Protein AF-A0A662HP38-F1 (afdb_monomer)

Mean predicted aligned error: 7.27 Å

Secondary structure (DSSP, 8-state):
-----PPPHHHHHHHHHHHHHHHHHHHHHHHHHHHHHHHHHHHSTTPPPPHHHHHHHHHHHHHHHHHHHHHHHHHTSTTS-HHHHHHHHHHHHHS-SSHHHHHHS-HHHHHHHHHHHHHHHHHHHHHHHHHTT--

pLDDT: mean 83.9, std 14.69, range [37.5, 96.81]

Solvent-accessible surface area (backbone atoms only — not comparable to full-atom values): 7585 Å² total; per-residue (Å²): 132,87,77,76,77,78,77,54,59,63,58,54,51,51,54,38,43,53,46,42,54,47,29,52,53,26,45,52,50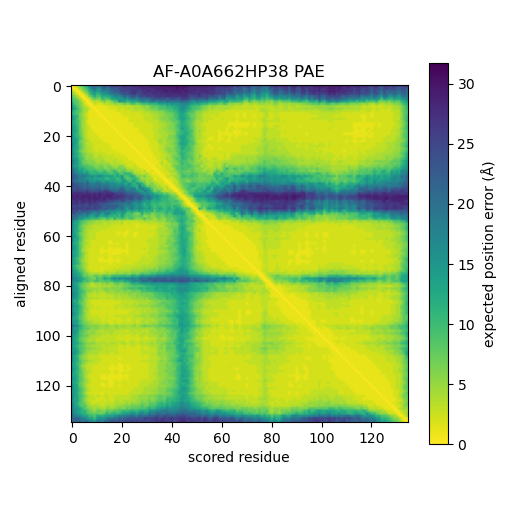,15,54,51,41,43,54,51,35,52,57,50,25,78,75,42,87,82,62,76,77,53,70,63,25,55,50,27,40,53,49,23,51,55,46,50,54,51,37,40,55,52,49,53,56,49,64,78,33,97,70,56,62,73,88,52,43,61,62,50,48,51,46,38,67,67,47,68,95,44,73,61,62,58,65,74,47,53,73,69,55,52,47,55,47,43,52,52,44,43,52,53,51,52,50,54,44,53,53,51,55,56,57,72,67,58,129

Nearest PDB structures (foldseek):
  2huj-assembly1_A  TM=4.638E-01  e=3.754E+00  Listeria innocua
  1yjg-assembly2_D  TM=3.871E-01  e=1.919E+00  Borrelia turicatae
  7a0g-assembly1_EEE  TM=4.617E-01  e=3.215E+00  Serratia marcescens
  2ga0-assembly1_A  TM=3.844E-01  e=2.021E+00  Borrelia turicatae
  5l7d-assembly1_A  TM=3.889E-01  e=5.386E+00  Homo sapiens

Foldseek 3Di:
DPPPPDDALLVLLVVLLVLLVLLVVLLVQLVVQQVVQVVVCVVPPDDDRDPSSVVSLLSSLVSLLVSLVSLVVSLPDPRADPVCSVLSVVLSVLRDNDSVVSVPDDSVSSNVSSVVSSVSSVVSSVVVVVVVPDD

Radius of gyration: 18.17 Å; Cα contacts (8 Å, |Δi|>4): 116; chains: 1; bounding box: 50×39×52 Å

Structure (mmCIF, N/CA/C/O backbone):
data_AF-A0A662HP38-F1
#
_entry.id   AF-A0A662HP38-F1
#
loop_
_atom_site.group_PDB
_atom_site.id
_atom_site.type_symbol
_atom_site.label_atom_id
_atom_site.label_alt_id
_atom_site.label_comp_id
_atom_site.label_asym_id
_atom_site.label_entity_id
_atom_site.label_seq_id
_atom_site.pdbx_PDB_ins_code
_atom_site.Cartn_x
_atom_site.Cartn_y
_atom_site.Cartn_z
_atom_site.occupancy
_atom_site.B_iso_or_equiv
_atom_site.auth_seq_id
_atom_site.auth_comp_id
_atom_site.auth_asym_id
_atom_site.auth_atom_id
_atom_site.pdbx_PDB_model_num
ATOM 1 N N . MET A 1 1 ? -11.658 31.512 13.381 1.00 37.50 1 MET A N 1
ATOM 2 C CA . MET A 1 1 ? -10.947 30.274 13.770 1.00 37.50 1 MET A CA 1
ATOM 3 C C . MET A 1 1 ? -11.436 29.154 12.857 1.00 37.50 1 MET A C 1
ATOM 5 O O . MET A 1 1 ? -12.571 28.723 13.006 1.00 37.50 1 MET A O 1
ATOM 9 N N . ILE A 1 2 ? -10.671 28.772 11.829 1.00 41.62 2 ILE A N 1
ATOM 10 C CA . ILE A 1 2 ? -11.096 27.712 10.898 1.00 41.62 2 ILE A CA 1
ATOM 11 C C . ILE A 1 2 ? -10.909 26.378 11.627 1.00 41.62 2 ILE A C 1
ATOM 13 O O . ILE A 1 2 ? -9.789 25.883 11.742 1.00 41.62 2 ILE A O 1
ATOM 17 N N . LEU A 1 3 ? -11.994 25.815 12.168 1.00 41.44 3 LEU A N 1
ATOM 18 C CA . LEU A 1 3 ? -11.998 24.435 12.646 1.00 41.44 3 LEU A CA 1
ATOM 19 C C . LEU A 1 3 ? -11.773 23.527 11.433 1.00 41.44 3 LEU A C 1
ATOM 21 O O . LEU A 1 3 ? -12.705 23.219 10.690 1.00 41.44 3 LEU 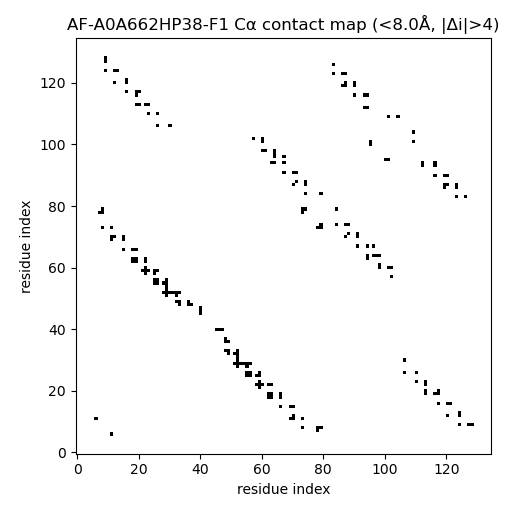A O 1
ATOM 25 N N . PHE A 1 4 ? -10.535 23.081 11.225 1.00 47.25 4 PHE A N 1
ATOM 26 C CA . PHE A 1 4 ? -10.277 21.932 10.368 1.00 47.25 4 PHE A CA 1
ATOM 27 C C . PHE A 1 4 ? -11.037 20.745 10.964 1.00 47.25 4 PHE A C 1
ATOM 29 O O . PHE A 1 4 ? -10.612 20.164 11.965 1.00 47.25 4 PHE A O 1
ATOM 36 N N . ARG A 1 5 ? -12.188 20.396 10.374 1.00 57.47 5 ARG A N 1
ATOM 37 C CA . ARG A 1 5 ? -12.901 19.153 10.685 1.00 57.47 5 ARG A CA 1
ATOM 38 C C . ARG A 1 5 ? -11.919 18.003 10.467 1.00 57.47 5 ARG A C 1
ATOM 40 O O . ARG A 1 5 ? -11.572 17.670 9.336 1.00 57.47 5 ARG A O 1
ATOM 47 N N . LYS A 1 6 ? -11.414 17.432 11.561 1.00 66.75 6 LYS A N 1
ATOM 48 C CA . LYS A 1 6 ? -10.534 16.262 11.517 1.00 66.75 6 LYS A CA 1
ATOM 49 C C . LYS A 1 6 ? -11.316 15.110 10.853 1.00 66.75 6 LYS A C 1
ATOM 51 O O . LYS A 1 6 ? -12.383 14.754 11.353 1.00 66.75 6 LYS A O 1
ATOM 56 N N . LYS A 1 7 ? -10.786 14.531 9.767 1.00 78.12 7 LYS A N 1
ATOM 57 C CA . LYS A 1 7 ? -11.404 13.429 8.992 1.00 78.12 7 LYS A CA 1
ATOM 58 C C . LYS A 1 7 ? -11.695 12.190 9.857 1.00 78.12 7 LYS A C 1
ATOM 60 O O . LYS A 1 7 ? -10.947 11.929 10.801 1.00 78.12 7 LYS A O 1
ATOM 65 N N . SER A 1 8 ? -12.757 11.442 9.548 1.00 86.00 8 SER A N 1
ATOM 66 C CA . SER A 1 8 ? -13.064 10.171 10.226 1.00 86.00 8 SER A CA 1
ATOM 67 C C . SER A 1 8 ? -12.006 9.105 9.916 1.00 86.00 8 SER A C 1
ATOM 69 O O . SER A 1 8 ? -11.293 9.211 8.913 1.00 86.00 8 SER A O 1
ATOM 71 N N . ALA A 1 9 ? -11.897 8.086 10.775 1.00 86.06 9 ALA A N 1
ATOM 72 C CA . ALA A 1 9 ? -10.974 6.970 10.563 1.00 86.06 9 ALA A CA 1
ATOM 73 C C . ALA A 1 9 ? -11.254 6.253 9.234 1.00 86.06 9 ALA A C 1
ATOM 75 O O . ALA A 1 9 ? -10.327 6.037 8.454 1.00 86.06 9 ALA A O 1
ATOM 76 N N . ASP A 1 10 ? -12.532 6.015 8.928 1.00 87.56 10 ASP A N 1
ATOM 77 C CA . ASP A 1 10 ? -12.974 5.431 7.660 1.00 87.56 10 ASP A CA 1
ATOM 78 C C . ASP A 1 10 ? -12.467 6.220 6.439 1.00 87.56 10 ASP A C 1
ATOM 80 O O . ASP A 1 10 ? -11.839 5.658 5.541 1.00 87.56 10 ASP A O 1
ATOM 84 N N . THR A 1 11 ? -12.636 7.549 6.431 1.00 89.75 11 THR A N 1
ATOM 85 C CA . THR A 1 11 ? -12.158 8.385 5.316 1.00 89.75 11 THR A CA 1
ATOM 86 C C . THR A 1 11 ? -10.643 8.275 5.143 1.00 89.75 11 THR A C 1
ATOM 88 O O . THR A 1 11 ? -10.147 8.198 4.018 1.00 89.75 11 THR A O 1
ATOM 91 N N . VAL A 1 12 ? -9.884 8.255 6.244 1.00 91.50 12 VAL A N 1
ATOM 92 C CA . VAL A 1 12 ? -8.420 8.135 6.184 1.00 91.50 12 VAL A CA 1
ATOM 93 C C . VAL A 1 12 ? -8.003 6.766 5.643 1.00 91.50 12 VAL A C 1
ATOM 95 O O . VAL A 1 12 ? -7.106 6.705 4.798 1.00 91.50 12 VAL A O 1
ATOM 98 N N . ILE A 1 13 ? -8.653 5.687 6.081 1.00 92.75 13 ILE A N 1
ATOM 99 C CA . ILE A 1 13 ? -8.383 4.326 5.600 1.00 92.75 13 ILE A CA 1
ATOM 100 C C . ILE A 1 13 ? -8.722 4.206 4.115 1.00 92.75 13 ILE A C 1
ATOM 102 O O . ILE A 1 13 ? -7.888 3.734 3.342 1.00 92.75 13 ILE A O 1
ATOM 106 N N . ASN A 1 14 ? -9.872 4.725 3.683 1.00 93.31 14 ASN A N 1
ATOM 107 C CA . ASN A 1 14 ? -10.271 4.747 2.276 1.00 93.31 14 ASN A CA 1
ATOM 108 C C . ASN A 1 14 ? -9.260 5.493 1.394 1.00 93.31 14 ASN A C 1
ATOM 110 O O . ASN A 1 14 ? -8.843 4.986 0.350 1.00 93.31 14 ASN A O 1
ATOM 114 N N . GLU A 1 15 ? -8.782 6.661 1.828 1.00 94.56 15 GLU A N 1
ATOM 115 C CA . GLU A 1 15 ? -7.718 7.381 1.119 1.00 94.56 15 GLU A CA 1
ATOM 116 C C . GLU A 1 15 ? -6.409 6.584 1.045 1.00 94.56 15 GLU A C 1
ATOM 118 O O . GLU A 1 15 ? -5.698 6.650 0.036 1.00 94.56 15 GLU A O 1
ATOM 123 N N . CYS A 1 16 ? -6.072 5.833 2.097 1.00 95.88 16 CYS A N 1
ATOM 124 C CA . CYS A 1 16 ? -4.893 4.972 2.109 1.00 95.88 16 CYS A CA 1
ATOM 125 C C . CYS A 1 16 ? -5.046 3.800 1.133 1.00 95.88 16 CYS A C 1
ATOM 127 O O . CYS A 1 16 ? -4.137 3.565 0.341 1.00 95.88 16 CYS A O 1
ATOM 129 N N . VAL A 1 17 ? -6.205 3.136 1.102 1.00 96.25 17 VAL A N 1
ATOM 130 C CA . VAL A 1 17 ? -6.508 2.066 0.136 1.00 96.25 17 VAL A CA 1
ATOM 131 C C . VAL A 1 17 ? -6.424 2.583 -1.303 1.00 96.25 17 VAL A C 1
ATOM 133 O O . VAL A 1 17 ? -5.782 1.959 -2.148 1.00 96.25 17 VAL A O 1
ATOM 136 N N . LEU A 1 18 ? -7.001 3.752 -1.596 1.00 96.50 18 LEU A N 1
ATOM 137 C CA . LEU A 1 18 ? -6.906 4.377 -2.923 1.00 96.50 18 LEU A CA 1
ATOM 138 C C . LEU A 1 18 ? -5.459 4.726 -3.299 1.00 96.50 18 LEU A C 1
ATOM 140 O O . LEU A 1 18 ? -5.035 4.514 -4.438 1.00 96.50 18 LEU A O 1
ATOM 144 N N . SER A 1 19 ? -4.677 5.219 -2.338 1.00 96.50 19 SER A N 1
ATOM 145 C CA . SER A 1 19 ? -3.253 5.507 -2.541 1.00 96.50 19 SER A CA 1
ATOM 146 C C . SER A 1 19 ? -2.453 4.231 -2.825 1.00 96.50 19 SER A C 1
ATOM 148 O O . SER A 1 19 ? -1.625 4.227 -3.732 1.00 96.50 19 SER A O 1
ATOM 150 N N . LEU A 1 20 ? -2.737 3.130 -2.124 1.00 96.69 20 LEU A N 1
ATOM 151 C CA . LEU A 1 20 ? -2.112 1.825 -2.360 1.00 96.69 20 LEU A CA 1
ATOM 152 C C . LEU A 1 20 ? -2.466 1.258 -3.741 1.00 96.69 20 LEU A C 1
ATOM 154 O O . LEU A 1 20 ? -1.579 0.827 -4.474 1.00 96.69 20 LEU A O 1
ATOM 158 N N . ARG A 1 21 ? -3.736 1.348 -4.156 1.00 96.00 21 ARG A N 1
ATOM 159 C CA . ARG A 1 21 ? -4.160 1.002 -5.527 1.00 96.00 21 ARG A CA 1
ATOM 160 C C . ARG A 1 21 ? -3.443 1.855 -6.576 1.00 96.00 21 ARG A C 1
ATOM 162 O O . ARG A 1 21 ? -3.069 1.360 -7.634 1.00 96.00 21 ARG A O 1
ATOM 169 N N . THR A 1 22 ? -3.186 3.124 -6.267 1.00 95.75 22 THR A N 1
ATOM 170 C CA . THR A 1 22 ? -2.397 4.005 -7.138 1.00 95.75 22 THR A CA 1
ATOM 171 C C . THR A 1 22 ? -0.939 3.547 -7.220 1.00 95.75 22 THR A C 1
ATOM 173 O O . THR A 1 22 ? -0.380 3.510 -8.315 1.00 95.75 22 THR A O 1
ATOM 176 N N . CYS A 1 23 ? -0.324 3.139 -6.102 1.00 94.19 23 CYS A N 1
ATOM 177 C CA . CYS A 1 23 ? 1.005 2.519 -6.103 1.00 94.19 23 CYS A CA 1
ATOM 178 C C . CYS A 1 23 ? 1.041 1.271 -6.990 1.00 94.19 23 CYS A C 1
ATOM 180 O O . CYS A 1 23 ? 1.955 1.137 -7.798 1.00 94.19 23 CYS A O 1
ATOM 182 N N . TYR A 1 24 ? 0.028 0.407 -6.901 1.00 93.12 24 TYR A N 1
ATOM 183 C CA . TYR A 1 24 ? -0.089 -0.786 -7.741 1.00 93.12 24 TYR A CA 1
ATOM 184 C C . TYR A 1 24 ? -0.063 -0.435 -9.238 1.00 93.12 24 TYR A C 1
ATOM 186 O O . TYR A 1 24 ? 0.752 -0.962 -10.000 1.00 93.12 24 TYR A O 1
ATOM 194 N N . THR A 1 25 ? -0.883 0.533 -9.659 1.00 94.00 25 THR A N 1
ATOM 195 C CA . THR A 1 25 ? -0.909 1.028 -11.045 1.00 94.00 25 THR A CA 1
ATOM 196 C C . THR A 1 25 ? 0.437 1.618 -11.477 1.00 94.00 25 THR A C 1
ATOM 198 O O . THR A 1 25 ? 0.889 1.370 -12.597 1.00 94.00 25 THR A O 1
ATOM 201 N N . LEU A 1 26 ? 1.116 2.359 -10.595 1.00 91.38 26 LEU A N 1
ATOM 202 C CA . LEU A 1 26 ? 2.440 2.925 -10.868 1.00 91.38 26 LEU A CA 1
ATOM 203 C C . LEU A 1 26 ? 3.511 1.842 -11.033 1.00 91.38 26 LEU A C 1
ATOM 205 O O . LEU A 1 26 ? 4.331 1.939 -11.944 1.00 91.38 26 LEU A O 1
ATOM 209 N N . LEU A 1 27 ? 3.488 0.787 -10.219 1.00 90.44 27 LEU A N 1
ATOM 210 C CA . LEU A 1 27 ? 4.396 -0.348 -10.387 1.00 90.44 27 LEU A CA 1
ATOM 211 C C . LEU A 1 27 ? 4.138 -1.072 -11.715 1.00 90.44 27 LEU A C 1
ATOM 213 O O . LEU A 1 27 ? 5.090 -1.431 -12.407 1.00 90.44 27 LEU A O 1
ATOM 217 N N . ILE A 1 28 ? 2.871 -1.215 -12.137 1.00 89.25 28 ILE A N 1
ATOM 218 C CA . ILE A 1 28 ? 2.539 -1.785 -13.459 1.00 89.25 28 ILE A CA 1
ATOM 219 C C . ILE A 1 28 ? 3.112 -0.911 -14.573 1.00 89.25 28 ILE A C 1
ATOM 221 O O . ILE A 1 28 ? 3.712 -1.431 -15.516 1.00 89.25 28 ILE A O 1
ATOM 225 N N . ALA A 1 29 ? 2.950 0.409 -14.470 1.00 85.75 29 ALA A N 1
ATOM 226 C CA . ALA A 1 29 ? 3.505 1.352 -15.434 1.00 85.75 29 ALA A CA 1
ATOM 227 C C . ALA A 1 29 ? 5.040 1.272 -15.487 1.00 85.75 29 ALA A C 1
ATOM 229 O O . ALA A 1 29 ? 5.601 1.183 -16.577 1.00 85.75 29 ALA A O 1
ATOM 230 N N . SER A 1 30 ? 5.709 1.205 -14.330 1.00 84.75 30 SER A N 1
ATOM 231 C CA . SER A 1 30 ? 7.162 1.016 -14.220 1.00 84.75 30 SER A CA 1
ATOM 232 C C . SER A 1 30 ? 7.614 -0.281 -14.900 1.00 84.75 30 SER A C 1
ATOM 234 O O . SER A 1 30 ? 8.471 -0.253 -15.782 1.00 84.75 30 SER A O 1
ATOM 236 N N . ARG A 1 31 ? 6.959 -1.413 -14.607 1.00 84.50 31 ARG A N 1
ATOM 237 C CA . ARG A 1 31 ? 7.278 -2.712 -15.220 1.00 84.50 31 ARG A CA 1
ATOM 238 C C . ARG A 1 31 ? 7.063 -2.711 -16.735 1.00 84.50 31 ARG A C 1
ATOM 240 O O . ARG A 1 31 ? 7.853 -3.301 -17.472 1.00 84.50 31 ARG A O 1
ATOM 247 N N . ARG A 1 32 ? 6.003 -2.055 -17.221 1.00 84.75 32 ARG A N 1
ATOM 248 C CA . ARG A 1 32 ? 5.734 -1.896 -18.662 1.00 84.75 32 ARG A CA 1
ATOM 249 C C . ARG A 1 32 ? 6.792 -1.030 -19.341 1.00 84.75 32 ARG A C 1
ATOM 251 O O . ARG A 1 32 ? 7.260 -1.413 -20.412 1.00 84.75 32 ARG A O 1
ATOM 258 N N . ALA A 1 33 ? 7.182 0.082 -18.718 1.00 80.62 33 ALA A N 1
ATOM 259 C CA . ALA A 1 33 ? 8.252 0.944 -19.205 1.00 80.62 33 ALA A CA 1
ATOM 260 C C . ALA A 1 33 ? 9.574 0.170 -19.288 1.00 80.62 33 ALA A C 1
ATOM 262 O O . ALA A 1 33 ? 10.161 0.100 -20.359 1.00 80.62 33 ALA A O 1
ATOM 263 N N . LEU A 1 34 ? 9.956 -0.547 -18.225 1.00 79.50 34 LEU A N 1
ATOM 264 C CA . LEU A 1 34 ? 11.168 -1.368 -18.207 1.00 79.50 34 LEU A CA 1
ATOM 265 C C . LEU A 1 34 ? 11.181 -2.430 -19.319 1.00 79.50 34 LEU A C 1
ATOM 267 O O . LEU A 1 34 ? 12.179 -2.585 -20.014 1.00 79.50 34 LEU A O 1
ATOM 271 N N . ARG A 1 35 ? 10.067 -3.144 -19.539 1.00 79.94 35 ARG A N 1
ATOM 272 C CA . ARG A 1 35 ? 9.959 -4.129 -20.635 1.00 79.94 35 ARG A CA 1
ATOM 273 C C . ARG A 1 35 ? 10.088 -3.483 -22.016 1.00 79.94 35 ARG A C 1
ATOM 275 O O . ARG A 1 35 ? 10.712 -4.067 -22.901 1.00 79.94 35 ARG A O 1
ATOM 282 N N . LYS A 1 36 ? 9.484 -2.306 -22.215 1.00 74.81 36 LYS A N 1
ATOM 283 C CA . LYS A 1 36 ? 9.603 -1.540 -23.464 1.00 74.81 36 LYS A CA 1
ATOM 284 C C . LYS A 1 36 ? 11.043 -1.084 -23.684 1.00 74.81 36 LYS A C 1
ATOM 286 O O . LYS A 1 36 ? 11.527 -1.171 -24.811 1.00 74.81 36 LYS A O 1
ATOM 291 N N . ASP A 1 37 ? 11.715 -0.656 -22.624 1.00 69.94 37 ASP A N 1
ATOM 292 C CA . ASP A 1 37 ? 13.101 -0.213 -22.677 1.00 69.94 37 ASP A CA 1
ATOM 293 C C . ASP A 1 37 ? 14.015 -1.379 -23.034 1.00 69.94 37 ASP A C 1
ATOM 295 O O . ASP A 1 37 ? 14.742 -1.274 -24.010 1.00 69.94 37 ASP A O 1
ATOM 299 N N . ILE A 1 38 ? 13.907 -2.523 -22.347 1.00 70.56 38 ILE A N 1
ATOM 300 C CA . ILE A 1 38 ? 14.687 -3.732 -22.668 1.00 70.56 38 ILE A CA 1
ATOM 301 C C . ILE A 1 38 ? 14.479 -4.135 -24.131 1.00 70.56 38 ILE A C 1
ATOM 303 O O . ILE A 1 38 ? 15.446 -4.370 -24.847 1.00 70.56 38 ILE A O 1
ATOM 307 N N . ARG A 1 39 ? 13.229 -4.160 -24.613 1.00 71.00 39 ARG A N 1
ATOM 308 C CA . ARG A 1 39 ? 12.942 -4.464 -26.024 1.00 71.00 39 ARG A CA 1
ATOM 309 C C . ARG A 1 39 ? 13.591 -3.447 -26.969 1.00 71.00 39 ARG A C 1
ATOM 311 O O . ARG A 1 39 ? 14.135 -3.842 -27.992 1.00 71.00 39 ARG A O 1
ATOM 318 N N . SER A 1 40 ? 13.538 -2.160 -26.634 1.00 66.62 40 SER A N 1
ATOM 319 C CA . SER A 1 40 ? 14.158 -1.093 -27.430 1.00 66.62 40 SER A CA 1
ATOM 320 C C . SER A 1 40 ? 15.686 -1.197 -27.430 1.00 66.62 40 SER A C 1
ATOM 322 O O . SER A 1 40 ? 16.290 -1.038 -28.480 1.00 66.62 40 SER A O 1
ATOM 324 N N . MET A 1 41 ? 16.310 -1.534 -26.297 1.00 63.91 41 MET A N 1
ATOM 325 C CA . MET A 1 41 ? 17.758 -1.753 -26.176 1.00 63.91 41 MET A CA 1
ATOM 326 C C . MET A 1 41 ? 18.239 -2.985 -26.930 1.00 63.91 41 MET A C 1
ATOM 328 O O . MET A 1 41 ? 19.293 -2.959 -27.552 1.00 63.91 41 MET A O 1
ATOM 332 N N . MET A 1 42 ? 17.474 -4.078 -26.883 1.00 59.66 42 MET A N 1
ATOM 333 C CA . MET A 1 42 ? 17.788 -5.272 -27.667 1.00 59.66 42 MET A CA 1
ATOM 334 C C . MET A 1 42 ? 17.802 -4.963 -29.171 1.00 59.66 42 MET A C 1
ATOM 336 O O . MET A 1 42 ? 18.517 -5.621 -29.916 1.00 59.66 42 MET A O 1
ATOM 340 N N . MET A 1 43 ? 17.043 -3.951 -29.607 1.00 60.66 43 MET A N 1
ATOM 341 C CA . MET A 1 43 ? 17.017 -3.471 -30.992 1.00 60.66 43 MET A CA 1
ATOM 342 C C . MET A 1 43 ? 18.056 -2.370 -31.276 1.00 60.66 43 MET A C 1
ATOM 344 O O . MET A 1 43 ? 18.456 -2.194 -32.423 1.00 60.66 43 MET A O 1
ATOM 348 N N . LEU A 1 44 ? 18.483 -1.617 -30.259 1.00 56.94 44 LEU A N 1
ATOM 349 C CA . LEU A 1 44 ? 19.385 -0.468 -30.350 1.00 56.94 44 LEU A CA 1
ATOM 350 C C . LEU A 1 44 ? 20.474 -0.611 -29.280 1.00 56.94 44 LEU A C 1
ATOM 352 O O . LEU A 1 44 ? 20.249 -0.288 -28.116 1.00 56.94 44 LEU A O 1
ATOM 356 N N . VAL A 1 45 ? 21.636 -1.117 -29.694 1.00 54.41 45 VAL A N 1
ATOM 357 C CA . VAL A 1 45 ? 22.870 -1.321 -28.914 1.00 54.41 45 VAL A CA 1
ATOM 358 C C . VAL A 1 45 ? 22.975 -0.426 -27.658 1.00 54.41 45 VAL A C 1
ATOM 360 O O . VAL A 1 45 ? 23.334 0.744 -27.740 1.00 54.41 45 VAL A O 1
ATOM 363 N N . GLY A 1 46 ? 22.704 -1.002 -26.480 1.00 49.94 46 GLY A N 1
ATOM 364 C CA . GLY A 1 46 ? 23.343 -0.613 -25.213 1.00 49.94 46 GLY A CA 1
ATOM 365 C C . GLY A 1 46 ? 22.888 0.658 -24.475 1.00 49.94 46 GLY A C 1
ATOM 366 O O . GLY A 1 46 ? 23.669 1.173 -23.678 1.00 49.94 46 GLY A O 1
ATOM 367 N N . LEU A 1 47 ? 21.674 1.182 -24.671 1.00 48.53 47 LEU A N 1
ATOM 368 C CA . LEU A 1 47 ? 21.185 2.316 -23.857 1.00 48.53 47 LEU A CA 1
ATOM 369 C C . LEU A 1 47 ? 20.637 1.852 -22.489 1.00 48.53 47 LEU A C 1
ATOM 371 O O . LEU A 1 47 ? 19.987 0.826 -22.435 1.00 48.53 47 LEU A O 1
ATOM 375 N N . PRO A 1 48 ? 20.846 2.555 -21.364 1.00 54.59 48 PRO A N 1
ATOM 376 C CA . PRO A 1 48 ? 20.321 2.131 -20.059 1.00 54.59 48 PRO A CA 1
ATOM 377 C C . PRO A 1 48 ? 18.783 2.276 -19.948 1.00 54.59 48 PRO A C 1
ATOM 379 O O . PRO A 1 48 ? 18.184 3.048 -20.702 1.00 54.59 48 PRO A O 1
ATOM 382 N N . PRO A 1 49 ? 18.120 1.571 -18.998 1.00 56.00 49 PRO A N 1
ATOM 383 C CA . PRO A 1 49 ? 16.682 1.714 -18.731 1.00 56.00 49 PRO A CA 1
ATOM 384 C C . PRO A 1 49 ? 16.285 3.181 -18.546 1.00 56.00 49 PRO A C 1
ATOM 386 O O . PRO A 1 49 ? 16.990 3.940 -17.879 1.00 56.00 49 PRO A O 1
ATOM 389 N N . THR A 1 50 ? 15.165 3.599 -19.136 1.00 61.47 50 THR A N 1
ATOM 390 C CA . THR A 1 50 ? 14.810 5.019 -19.221 1.00 61.47 50 THR A CA 1
ATOM 391 C C . THR A 1 50 ? 14.405 5.602 -17.868 1.00 61.47 50 THR A C 1
ATOM 393 O O . THR A 1 50 ? 13.885 4.926 -16.974 1.00 61.47 50 THR A O 1
ATOM 396 N N . ALA A 1 51 ? 14.561 6.924 -17.750 1.00 64.19 51 ALA A N 1
ATOM 397 C CA . ALA A 1 51 ? 14.114 7.721 -16.610 1.00 64.19 51 ALA A CA 1
ATOM 398 C C . ALA A 1 51 ? 12.637 7.479 -16.225 1.00 64.19 51 ALA A C 1
ATOM 400 O O . ALA A 1 51 ? 12.282 7.633 -15.058 1.00 64.19 51 ALA A O 1
ATOM 401 N N . LEU A 1 52 ? 11.779 7.057 -17.165 1.00 60.72 52 LEU A N 1
ATOM 402 C CA . LEU A 1 52 ? 10.344 6.845 -16.943 1.00 60.72 52 LEU A CA 1
ATOM 403 C C . LEU A 1 52 ? 10.039 5.674 -16.000 1.00 60.72 52 LEU A C 1
ATOM 405 O O . LEU A 1 52 ? 9.200 5.822 -15.107 1.00 60.72 52 LEU A O 1
ATOM 409 N N . SER A 1 53 ? 10.737 4.538 -16.137 1.00 75.19 53 SER A N 1
ATOM 410 C CA . SER A 1 53 ? 10.571 3.404 -15.212 1.00 75.19 53 SER A CA 1
ATOM 411 C C . SER A 1 53 ? 10.899 3.823 -13.775 1.00 75.19 53 SER A C 1
ATOM 413 O O . SER A 1 53 ? 10.119 3.572 -12.849 1.00 75.19 53 SER A O 1
ATOM 415 N N . ASN A 1 54 ? 11.997 4.568 -13.617 1.00 80.62 54 ASN A N 1
ATOM 416 C CA . ASN A 1 54 ? 12.442 5.111 -12.338 1.00 80.62 54 ASN A CA 1
ATOM 417 C C . ASN A 1 54 ? 11.489 6.176 -11.776 1.00 80.62 54 ASN A C 1
ATOM 419 O O . ASN A 1 54 ? 11.305 6.236 -10.560 1.00 80.62 54 ASN A O 1
ATOM 423 N N . ILE A 1 55 ? 10.854 7.002 -12.613 1.00 85.81 55 ILE A N 1
ATOM 424 C CA . ILE A 1 55 ? 9.867 8.002 -12.167 1.00 85.81 55 ILE A CA 1
ATOM 425 C C . ILE A 1 55 ? 8.639 7.317 -11.562 1.00 85.81 55 ILE A C 1
ATOM 427 O O . ILE A 1 55 ? 8.213 7.676 -10.459 1.00 85.81 55 ILE A O 1
ATOM 431 N N . HIS A 1 56 ? 8.079 6.318 -12.250 1.00 87.75 56 HIS A N 1
ATOM 432 C CA . HIS A 1 56 ? 6.909 5.589 -11.758 1.00 87.75 56 HIS A CA 1
ATOM 433 C C . HIS A 1 56 ? 7.219 4.823 -10.468 1.00 87.75 56 HIS A C 1
ATOM 435 O O . HIS A 1 56 ? 6.452 4.905 -9.507 1.00 87.75 56 HIS A O 1
ATOM 441 N N . PHE A 1 57 ? 8.376 4.163 -10.413 1.00 88.31 57 PHE A N 1
ATOM 442 C CA . PHE A 1 57 ? 8.835 3.441 -9.231 1.00 88.31 57 PHE A CA 1
ATOM 443 C C . PHE A 1 57 ? 9.029 4.370 -8.022 1.00 88.31 57 PHE A C 1
ATOM 445 O O . PHE A 1 57 ? 8.435 4.165 -6.964 1.00 88.31 57 PHE A O 1
ATOM 452 N N . ASN A 1 58 ? 9.764 5.475 -8.186 1.00 91.31 58 ASN A N 1
ATOM 453 C CA . ASN A 1 58 ? 9.974 6.452 -7.111 1.00 91.31 58 ASN A CA 1
ATOM 454 C C . ASN A 1 58 ? 8.674 7.133 -6.650 1.00 91.31 58 ASN A C 1
ATOM 456 O O . ASN A 1 58 ? 8.540 7.489 -5.472 1.00 91.31 58 ASN A O 1
ATOM 460 N N . SER A 1 59 ? 7.712 7.309 -7.560 1.00 93.50 59 SER A N 1
ATOM 461 C CA . SER A 1 59 ? 6.379 7.821 -7.228 1.00 93.50 59 SER A CA 1
ATOM 462 C C . SER A 1 59 ? 5.594 6.824 -6.374 1.00 93.50 59 SER A C 1
ATOM 464 O O . SER A 1 59 ? 4.992 7.230 -5.378 1.00 93.50 59 SER A O 1
ATOM 466 N N . ALA A 1 60 ? 5.655 5.526 -6.697 1.00 93.75 60 ALA A N 1
ATOM 467 C CA . ALA A 1 60 ? 5.042 4.470 -5.892 1.00 93.75 60 ALA A CA 1
ATOM 468 C C . ALA A 1 60 ? 5.643 4.427 -4.477 1.00 93.75 60 ALA A C 1
ATOM 470 O O . ALA A 1 60 ? 4.905 4.479 -3.495 1.00 93.75 60 ALA A O 1
ATOM 471 N N . ILE A 1 61 ? 6.975 4.460 -4.360 1.00 95.00 61 ILE A N 1
ATOM 472 C CA . ILE A 1 61 ? 7.679 4.502 -3.066 1.00 95.00 61 ILE A CA 1
ATOM 473 C C . ILE A 1 61 ? 7.277 5.731 -2.247 1.00 95.00 61 ILE A C 1
ATOM 475 O O . ILE A 1 61 ? 6.981 5.644 -1.055 1.00 95.00 61 ILE A O 1
ATOM 479 N N . SER A 1 62 ? 7.227 6.904 -2.879 1.00 95.75 62 SER A N 1
ATOM 480 C CA . SER A 1 62 ? 6.831 8.135 -2.189 1.00 95.75 62 SER A CA 1
ATOM 481 C C . SER A 1 62 ? 5.383 8.082 -1.697 1.00 95.75 62 SER A C 1
ATOM 483 O O . SER A 1 62 ? 5.094 8.583 -0.608 1.00 95.75 62 SER A O 1
ATOM 485 N N . ASN A 1 63 ? 4.481 7.462 -2.460 1.00 95.75 63 ASN A N 1
ATOM 486 C CA . ASN A 1 63 ? 3.099 7.256 -2.041 1.00 95.75 63 ASN A CA 1
ATOM 487 C C . ASN A 1 63 ? 2.983 6.223 -0.912 1.00 95.75 63 ASN A C 1
ATOM 489 O O . ASN A 1 63 ? 2.257 6.491 0.042 1.00 95.75 63 ASN A O 1
ATOM 493 N N . LEU A 1 64 ? 3.748 5.127 -0.936 1.00 95.56 64 LEU A N 1
ATOM 494 C CA . LEU A 1 64 ? 3.819 4.168 0.176 1.00 95.56 64 LEU A CA 1
ATOM 495 C C . LEU A 1 64 ? 4.248 4.837 1.486 1.00 95.56 64 LEU A C 1
ATOM 497 O O . LEU A 1 64 ? 3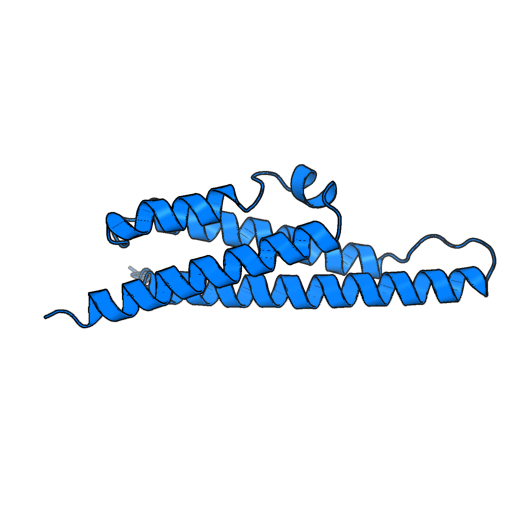.579 4.690 2.508 1.00 95.56 64 LEU A O 1
ATOM 501 N N . MET A 1 65 ? 5.283 5.679 1.447 1.00 96.81 65 MET A N 1
ATOM 502 C CA . MET A 1 65 ? 5.712 6.434 2.631 1.00 96.81 65 MET A CA 1
ATOM 503 C C . MET A 1 65 ? 4.638 7.39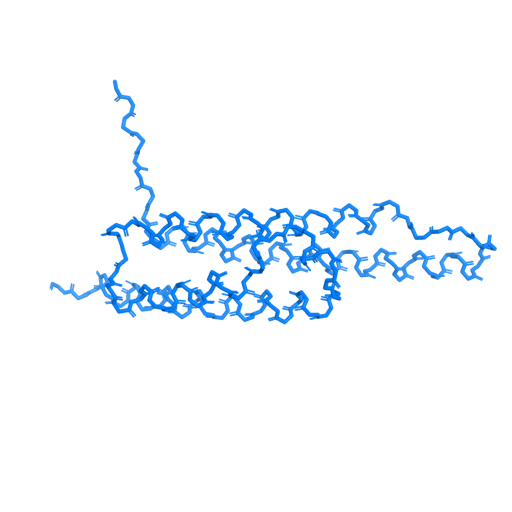7 3.147 1.00 96.81 65 MET A C 1
ATOM 505 O O . MET A 1 65 ? 4.488 7.590 4.356 1.00 96.81 65 MET A O 1
ATOM 509 N N . ARG A 1 66 ? 3.873 8.020 2.242 1.00 96.62 66 ARG A N 1
ATOM 510 C CA . ARG A 1 66 ? 2.740 8.875 2.624 1.00 96.62 66 ARG A CA 1
ATOM 511 C C . ARG A 1 66 ? 1.625 8.062 3.273 1.00 96.62 66 ARG A C 1
ATOM 513 O O . ARG A 1 66 ? 1.056 8.548 4.248 1.00 96.62 66 ARG A O 1
ATOM 520 N N . VAL A 1 67 ? 1.336 6.863 2.764 1.00 96.62 67 VAL A N 1
ATOM 521 C CA . VAL A 1 67 ? 0.373 5.931 3.365 1.00 96.62 67 VAL A CA 1
ATOM 522 C C . VAL A 1 67 ? 0.820 5.564 4.772 1.00 96.62 67 VAL A C 1
ATOM 524 O O . VAL A 1 67 ? 0.085 5.866 5.707 1.00 96.62 67 VAL A O 1
ATOM 527 N N . ARG A 1 68 ? 2.047 5.055 4.955 1.00 96.44 68 ARG A N 1
ATOM 528 C CA . ARG A 1 68 ? 2.584 4.718 6.286 1.00 96.44 68 ARG A CA 1
ATOM 529 C C . ARG A 1 68 ? 2.435 5.886 7.259 1.00 96.44 68 ARG A C 1
ATOM 531 O O . ARG A 1 68 ? 1.820 5.739 8.305 1.00 96.44 68 ARG A O 1
ATOM 538 N N . LYS A 1 69 ? 2.874 7.089 6.870 1.00 94.75 69 LYS A N 1
ATOM 539 C CA . LYS A 1 69 ? 2.752 8.295 7.709 1.00 94.75 69 LYS A CA 1
ATOM 540 C C . LYS A 1 69 ? 1.304 8.634 8.080 1.00 94.75 69 LYS A C 1
ATOM 542 O O . LYS A 1 69 ? 1.061 9.126 9.180 1.00 94.75 69 LYS A O 1
ATOM 547 N N . ARG A 1 70 ? 0.347 8.449 7.164 1.00 93.88 70 ARG A N 1
ATOM 548 C CA . ARG A 1 70 ? -1.081 8.682 7.439 1.00 93.88 70 ARG A CA 1
ATOM 549 C C . ARG A 1 70 ? -1.633 7.640 8.405 1.00 93.88 70 ARG A C 1
ATOM 551 O O . ARG A 1 70 ? -2.320 8.033 9.341 1.00 93.88 70 ARG A O 1
ATOM 558 N N . LEU A 1 71 ? -1.291 6.369 8.210 1.00 93.69 71 LEU A N 1
ATOM 559 C CA . LEU A 1 71 ? -1.711 5.277 9.087 1.00 93.69 71 LEU A CA 1
ATOM 560 C C . LEU A 1 71 ? -1.122 5.434 10.492 1.00 93.69 71 LEU A C 1
ATOM 562 O O . LEU A 1 71 ? -1.875 5.381 11.452 1.00 93.69 71 LEU A O 1
ATOM 566 N N . THR A 1 72 ? 0.168 5.757 10.633 1.00 93.81 72 THR A N 1
ATOM 567 C CA . THR A 1 72 ? 0.784 6.025 11.947 1.00 93.81 72 THR A CA 1
ATOM 568 C C . THR A 1 72 ? 0.071 7.157 12.684 1.00 93.81 72 THR A C 1
ATOM 570 O O . THR A 1 72 ? -0.254 7.026 13.857 1.00 93.81 72 THR A O 1
ATOM 573 N N . LYS A 1 73 ? -0.248 8.259 11.990 1.00 91.69 73 LYS A N 1
ATOM 574 C CA . LYS A 1 73 ? -1.014 9.365 12.589 1.00 91.69 73 LYS A CA 1
ATOM 575 C C . LYS A 1 73 ? -2.423 8.958 13.007 1.00 91.69 73 LYS A C 1
ATOM 577 O O . LYS A 1 73 ? -2.951 9.517 13.963 1.00 91.69 73 LYS A O 1
ATOM 582 N N . LEU A 1 74 ? -3.043 8.067 12.241 1.00 90.25 74 LEU A N 1
ATOM 583 C CA . LEU A 1 74 ? -4.368 7.555 12.538 1.00 90.25 74 LEU A CA 1
ATOM 584 C C . LEU A 1 74 ? -4.332 6.609 13.747 1.00 90.25 74 LEU A C 1
ATOM 586 O O . LEU A 1 74 ? -5.201 6.714 14.601 1.00 90.25 74 LEU A O 1
ATOM 590 N N . CYS A 1 75 ? -3.309 5.761 13.846 1.00 88.25 75 CYS A N 1
ATOM 591 C CA . CYS A 1 75 ? -3.101 4.853 14.970 1.00 88.25 75 CYS A CA 1
ATOM 592 C C . CYS A 1 75 ? -2.878 5.612 16.287 1.00 88.25 75 CYS A C 1
ATOM 594 O O . CYS A 1 75 ? -3.490 5.303 17.300 1.00 88.25 75 CYS A O 1
ATOM 596 N N . SER A 1 76 ? -2.100 6.699 16.259 1.00 85.75 76 SER A N 1
ATOM 597 C CA . SER A 1 76 ? -1.906 7.572 17.429 1.00 85.75 76 SER A CA 1
ATOM 598 C C . SER A 1 76 ? -3.122 8.451 17.779 1.00 85.75 76 SER A C 1
ATOM 600 O O . SER A 1 76 ? -3.015 9.325 18.636 1.00 85.75 76 SER A O 1
ATOM 602 N N . SER A 1 77 ? -4.257 8.297 17.092 1.00 79.44 77 SER A N 1
ATOM 603 C CA . SER A 1 77 ? -5.485 9.048 17.361 1.00 79.44 77 SER A CA 1
ATOM 604 C C . SER A 1 77 ? -6.467 8.198 18.168 1.00 79.44 77 SER A C 1
ATOM 606 O O . SER A 1 77 ? -6.723 7.058 17.805 1.00 79.44 77 SER A O 1
ATOM 608 N N . GLU A 1 78 ? -7.175 8.800 19.130 1.00 67.75 78 GLU A N 1
ATOM 609 C CA . GLU A 1 78 ? -8.284 8.188 19.906 1.00 67.75 78 GLU A CA 1
ATOM 610 C C . GLU A 1 78 ? -9.543 7.851 19.063 1.00 67.75 78 GLU A C 1
ATOM 612 O O . GLU A 1 78 ? -10.657 7.779 19.565 1.00 67.75 78 GLU A O 1
ATOM 617 N N . ARG A 1 79 ? -9.406 7.725 17.739 1.00 73.50 79 ARG A N 1
ATOM 618 C CA . ARG A 1 79 ? -10.517 7.552 16.784 1.00 73.50 79 ARG A CA 1
ATOM 619 C C . ARG A 1 79 ? -10.674 6.125 16.294 1.00 73.50 79 ARG A C 1
ATOM 621 O O . ARG A 1 79 ? -11.534 5.877 15.453 1.00 73.50 79 ARG A O 1
ATOM 628 N N . ILE A 1 80 ? -9.804 5.233 16.747 1.00 81.12 80 ILE A N 1
ATOM 629 C CA . ILE A 1 80 ? -9.815 3.831 16.367 1.00 81.12 80 ILE A CA 1
ATOM 630 C C . ILE A 1 80 ? -10.119 3.002 17.611 1.00 81.12 80 ILE A C 1
ATOM 632 O O . ILE A 1 80 ? -9.456 3.194 18.631 1.00 81.12 80 ILE A O 1
ATOM 636 N N . PRO A 1 81 ? -11.110 2.095 17.541 1.00 83.75 81 PRO A N 1
ATOM 637 C CA . PRO A 1 81 ? -11.364 1.134 18.602 1.00 83.75 81 PRO A CA 1
ATOM 638 C C . PRO A 1 81 ? -10.098 0.346 18.942 1.00 83.75 81 PRO A C 1
ATOM 640 O O . PRO A 1 81 ? -9.397 -0.105 18.039 1.00 83.75 81 PRO A O 1
ATOM 643 N N . HIS A 1 82 ? -9.823 0.131 20.231 1.00 82.69 82 HIS A N 1
ATOM 644 C CA . HIS A 1 82 ? -8.591 -0.536 20.670 1.00 82.69 82 HIS A CA 1
ATOM 645 C C . HIS A 1 82 ? -8.344 -1.892 19.995 1.00 82.69 82 HIS A C 1
ATOM 647 O O . HIS A 1 82 ? -7.210 -2.186 19.636 1.00 82.69 82 HIS A O 1
ATOM 653 N N . HIS A 1 83 ? -9.398 -2.667 19.726 1.00 82.75 83 HIS A N 1
ATOM 654 C CA . HIS A 1 83 ? -9.284 -3.965 19.053 1.00 82.75 83 HIS A CA 1
ATOM 655 C C . HIS A 1 83 ? -8.800 -3.879 17.589 1.00 82.75 83 HIS A C 1
ATOM 657 O O . HIS A 1 83 ? -8.339 -4.875 17.044 1.00 82.75 83 HIS A O 1
ATOM 663 N N . LEU A 1 84 ? -8.873 -2.706 16.946 1.00 87.44 84 LEU A N 1
ATOM 664 C CA . LEU A 1 84 ? -8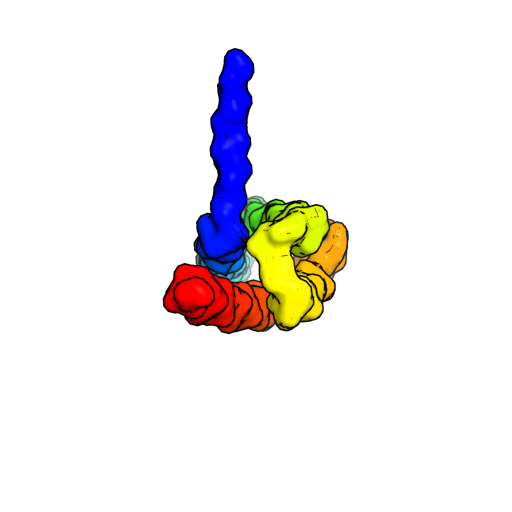.378 -2.479 15.579 1.00 87.44 84 LEU A CA 1
ATOM 665 C C . LEU A 1 84 ? -7.004 -1.806 15.534 1.00 87.44 84 LEU A C 1
ATOM 667 O O . LEU A 1 84 ? -6.417 -1.705 14.456 1.00 87.44 84 LEU A O 1
ATOM 671 N N . ILE A 1 85 ? -6.484 -1.350 16.677 1.00 89.81 85 ILE A N 1
ATOM 672 C CA . ILE A 1 85 ? -5.159 -0.723 16.759 1.00 89.81 85 ILE A CA 1
ATOM 673 C C . ILE A 1 85 ? -4.080 -1.730 16.372 1.00 89.81 85 ILE A C 1
ATOM 675 O O . ILE A 1 85 ? -3.249 -1.416 15.528 1.00 89.81 85 ILE A O 1
ATOM 679 N N . GLU A 1 86 ? -4.140 -2.952 16.904 1.00 90.25 86 GLU A N 1
ATOM 680 C CA . GLU A 1 86 ? -3.166 -4.003 16.583 1.00 90.25 86 GLU A CA 1
ATOM 681 C C . GLU A 1 86 ? -3.158 -4.338 15.087 1.00 90.25 86 GLU A C 1
ATOM 683 O O . GLU A 1 86 ? -2.099 -4.406 14.465 1.00 90.25 86 GLU A O 1
ATOM 688 N N . ALA A 1 87 ? -4.343 -4.466 14.481 1.00 91.44 87 ALA A N 1
ATOM 689 C CA . ALA A 1 87 ? -4.469 -4.708 13.048 1.00 91.44 87 ALA A CA 1
ATOM 690 C C . ALA A 1 87 ? -3.887 -3.546 12.227 1.00 91.44 87 ALA A C 1
ATOM 692 O O . ALA A 1 87 ? -3.222 -3.767 11.216 1.00 91.44 87 ALA A O 1
ATOM 693 N N . LEU A 1 88 ? -4.110 -2.299 12.653 1.00 93.06 88 LEU A N 1
ATOM 694 C CA . LEU A 1 88 ? -3.552 -1.127 11.983 1.00 93.06 88 LEU A CA 1
ATOM 695 C C . LEU A 1 88 ? -2.028 -1.038 12.136 1.00 93.06 88 LEU A C 1
ATOM 697 O O . LEU A 1 88 ? -1.343 -0.706 11.165 1.00 93.06 88 LEU A O 1
ATOM 701 N N . ASP A 1 89 ? -1.501 -1.344 13.318 1.00 93.31 89 ASP A N 1
ATOM 702 C CA . ASP A 1 89 ? -0.063 -1.390 13.580 1.00 93.31 89 ASP A CA 1
ATOM 703 C C . ASP A 1 89 ? 0.623 -2.468 12.745 1.00 93.31 89 ASP A C 1
ATOM 705 O O . ASP A 1 89 ? 1.672 -2.206 12.157 1.00 93.31 89 ASP A O 1
ATOM 709 N N . ASP A 1 90 ? -0.003 -3.629 12.574 1.00 93.44 90 ASP A N 1
ATOM 710 C CA . ASP A 1 90 ? 0.482 -4.669 11.671 1.00 93.44 90 ASP A CA 1
ATOM 711 C C . ASP A 1 90 ? 0.558 -4.174 10.208 1.00 93.44 90 ASP A C 1
ATOM 713 O O . ASP A 1 90 ? 1.561 -4.388 9.516 1.00 93.44 90 ASP A O 1
ATOM 717 N N . VAL A 1 91 ? -0.432 -3.402 9.730 1.00 94.69 91 VAL A N 1
ATOM 718 C CA . VAL A 1 91 ? -0.330 -2.746 8.408 1.00 94.69 91 VAL A CA 1
ATOM 719 C C . VAL A 1 91 ? 0.830 -1.757 8.362 1.00 94.69 91 VAL A C 1
ATOM 721 O O . VAL A 1 91 ? 1.565 -1.727 7.372 1.00 94.69 91 VAL A O 1
ATOM 724 N N . ILE A 1 92 ? 1.001 -0.937 9.402 1.00 94.62 92 ILE A N 1
ATOM 725 C CA . ILE A 1 92 ? 2.095 0.034 9.475 1.00 94.62 92 ILE A CA 1
ATOM 726 C C . ILE A 1 92 ? 3.425 -0.705 9.367 1.00 94.62 92 ILE A C 1
ATOM 728 O O . ILE A 1 92 ? 4.212 -0.362 8.489 1.00 94.62 92 ILE A O 1
ATOM 732 N N . MET A 1 93 ? 3.650 -1.734 10.186 1.00 94.12 93 MET A N 1
ATOM 733 C CA . MET A 1 93 ? 4.889 -2.518 10.215 1.00 94.12 93 MET A CA 1
ATOM 734 C C . MET A 1 93 ? 5.151 -3.283 8.917 1.00 94.12 93 MET A C 1
ATOM 736 O O . MET A 1 93 ? 6.310 -3.452 8.549 1.00 94.12 93 ME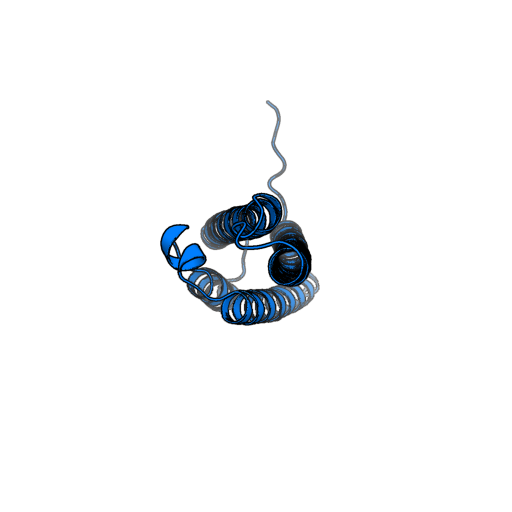T A O 1
ATOM 740 N N . THR A 1 94 ? 4.102 -3.657 8.180 1.00 95.06 94 THR A N 1
ATOM 741 C CA . THR A 1 94 ? 4.229 -4.279 6.854 1.00 95.06 94 THR A CA 1
ATOM 742 C C . THR A 1 94 ? 4.890 -3.338 5.832 1.00 95.06 94 THR A C 1
ATOM 744 O O . THR A 1 94 ? 5.593 -3.804 4.940 1.00 95.06 94 THR A O 1
ATOM 747 N N . ILE A 1 95 ? 4.694 -2.016 5.935 1.00 94.62 95 ILE A N 1
ATOM 748 C CA . ILE A 1 95 ? 5.332 -1.034 5.041 1.00 94.62 95 ILE A CA 1
ATOM 749 C C . ILE A 1 95 ? 6.687 -0.629 5.639 1.00 94.62 95 ILE A C 1
ATOM 751 O O . ILE A 1 95 ? 6.667 -0.015 6.696 1.00 94.62 95 ILE A O 1
ATOM 755 N N . PRO A 1 96 ? 7.848 -0.853 4.999 1.00 94.88 96 PRO A N 1
ATOM 756 C CA . PRO A 1 96 ? 9.142 -0.403 5.511 1.00 94.88 96 PRO A CA 1
ATOM 757 C C . PRO A 1 96 ? 9.188 1.076 5.914 1.00 94.88 96 PRO A C 1
ATOM 759 O O . PRO A 1 96 ? 8.489 1.932 5.358 1.00 94.88 96 PRO A O 1
ATOM 762 N N . ASN A 1 97 ? 10.025 1.393 6.903 1.00 92.75 97 ASN A N 1
ATOM 763 C CA . ASN A 1 97 ? 10.049 2.729 7.505 1.00 92.75 97 ASN A CA 1
ATOM 764 C C . ASN A 1 97 ? 10.921 3.725 6.731 1.00 92.75 97 ASN A C 1
ATOM 766 O O . ASN A 1 97 ? 10.835 4.935 6.962 1.00 92.75 97 ASN A O 1
ATOM 770 N N . SER A 1 98 ? 11.750 3.243 5.806 1.00 93.38 98 SER A N 1
ATOM 771 C CA . SER A 1 98 ? 12.619 4.082 4.993 1.00 93.38 98 SER A CA 1
ATOM 772 C C . SER A 1 98 ? 12.352 3.914 3.499 1.00 93.38 98 SER A C 1
ATOM 774 O O . SER A 1 98 ? 11.978 2.856 2.995 1.00 93.38 98 SER A O 1
ATOM 776 N N . LYS A 1 99 ? 12.592 4.997 2.751 1.00 93.19 99 LYS A N 1
ATOM 777 C CA . LYS A 1 99 ? 12.574 4.948 1.283 1.00 93.19 99 LYS A CA 1
ATOM 778 C C . LYS A 1 99 ? 13.681 4.059 0.720 1.00 93.19 99 LYS A C 1
ATOM 780 O O . LYS A 1 99 ? 13.529 3.615 -0.408 1.00 93.19 99 LYS A O 1
ATOM 785 N N . SER A 1 100 ? 14.784 3.878 1.451 1.00 92.62 100 SER A N 1
ATOM 786 C CA . SER A 1 100 ? 15.901 3.041 1.002 1.00 92.62 100 SER A CA 1
ATOM 787 C C . SER A 1 100 ? 15.484 1.581 0.990 1.00 92.62 100 SER A C 1
ATOM 789 O O . SER A 1 100 ? 15.529 0.968 -0.064 1.00 92.62 100 SER A O 1
ATOM 791 N N . GLU A 1 101 ? 14.927 1.085 2.099 1.00 92.19 101 GLU A N 1
ATOM 792 C CA . GLU A 1 101 ? 14.411 -0.287 2.184 1.00 92.19 101 GLU A CA 1
ATOM 793 C C . GLU A 1 101 ? 13.399 -0.572 1.069 1.00 92.19 101 GLU A C 1
ATOM 795 O O . GLU A 1 101 ? 13.503 -1.575 0.376 1.00 92.19 101 GLU A O 1
ATOM 800 N N . LEU A 1 102 ? 12.469 0.356 0.812 1.00 91.88 102 LEU A N 1
ATOM 801 C CA . LEU A 1 102 ? 11.510 0.226 -0.292 1.00 91.88 102 LEU A CA 1
ATOM 802 C C . LEU A 1 102 ? 12.160 0.218 -1.686 1.00 91.88 102 LEU A C 1
ATOM 804 O O . LEU A 1 102 ? 11.578 -0.337 -2.613 1.00 91.88 102 LEU A O 1
ATOM 808 N N . ARG A 1 103 ? 13.308 0.882 -1.868 1.00 90.81 103 ARG A N 1
ATOM 809 C CA . ARG A 1 103 ? 14.048 0.901 -3.143 1.00 90.81 103 ARG A CA 1
ATOM 810 C C . ARG A 1 103 ? 14.835 -0.379 -3.371 1.00 90.81 103 ARG A C 1
ATOM 812 O O . ARG A 1 103 ? 15.008 -0.754 -4.525 1.00 90.81 103 ARG A O 1
ATOM 819 N N . ASP A 1 104 ? 15.279 -1.009 -2.291 1.00 90.31 104 ASP A N 1
ATOM 820 C CA . ASP A 1 104 ? 16.038 -2.256 -2.325 1.00 90.31 104 ASP A CA 1
ATOM 821 C C . ASP A 1 104 ? 15.122 -3.474 -2.559 1.00 90.31 104 ASP A C 1
ATOM 823 O O . ASP A 1 104 ? 15.585 -4.543 -2.954 1.00 90.31 104 ASP A O 1
ATOM 827 N N . MET A 1 105 ? 13.806 -3.311 -2.374 1.00 89.88 105 MET A N 1
ATOM 828 C CA . MET A 1 105 ? 12.805 -4.333 -2.683 1.00 89.88 105 MET A CA 1
ATOM 829 C C . MET A 1 105 ? 12.603 -4.525 -4.188 1.00 89.88 105 MET A C 1
ATOM 831 O O . MET A 1 105 ? 12.555 -3.573 -4.973 1.00 89.88 105 MET A O 1
ATOM 835 N N . SER A 1 106 ? 12.363 -5.777 -4.586 1.00 87.19 106 SER A N 1
ATOM 836 C CA . SER A 1 106 ? 11.929 -6.074 -5.947 1.00 87.19 106 SER A CA 1
ATOM 837 C C . SER A 1 106 ? 10.517 -5.529 -6.212 1.00 87.19 106 SER A C 1
ATOM 839 O O . SER A 1 106 ? 9.704 -5.338 -5.305 1.00 87.19 106 SER A O 1
ATOM 841 N N . VAL A 1 107 ? 10.188 -5.312 -7.490 1.00 86.25 107 VAL A N 1
ATOM 842 C CA . VAL A 1 107 ? 8.834 -4.893 -7.896 1.00 86.25 107 VAL A CA 1
ATOM 843 C C . VAL A 1 107 ? 7.778 -5.924 -7.471 1.00 86.25 107 VAL A C 1
ATOM 845 O O . VAL A 1 107 ? 6.676 -5.536 -7.088 1.00 86.25 107 VAL A O 1
ATOM 848 N N . ASP A 1 108 ? 8.107 -7.219 -7.508 1.00 87.06 108 ASP A N 1
ATOM 849 C CA . ASP A 1 108 ? 7.189 -8.293 -7.115 1.00 87.06 108 ASP A CA 1
ATOM 850 C C . ASP A 1 108 ? 6.963 -8.328 -5.591 1.00 87.06 108 ASP A C 1
ATOM 852 O O . ASP A 1 108 ? 5.827 -8.514 -5.147 1.00 87.06 108 ASP A O 1
ATOM 856 N N . ASP A 1 109 ? 7.990 -8.045 -4.785 1.00 91.88 109 ASP A N 1
ATOM 857 C CA . ASP A 1 109 ? 7.836 -7.915 -3.329 1.00 91.88 109 ASP A CA 1
ATOM 858 C C . ASP A 1 109 ? 6.994 -6.691 -2.963 1.00 91.88 109 ASP A C 1
ATOM 860 O O . ASP A 1 109 ? 6.115 -6.766 -2.103 1.00 91.88 109 ASP A O 1
ATOM 864 N N . LEU A 1 110 ? 7.198 -5.571 -3.663 1.00 93.19 110 LEU A N 1
ATOM 865 C CA . LEU A 1 110 ? 6.376 -4.374 -3.488 1.00 93.19 110 LEU A CA 1
ATOM 866 C C . LEU A 1 110 ? 4.910 -4.620 -3.865 1.00 93.19 110 LEU A C 1
ATOM 868 O O . LEU A 1 110 ? 4.024 -4.089 -3.195 1.00 93.19 110 LEU A O 1
ATOM 872 N N . TYR A 1 111 ? 4.629 -5.436 -4.888 1.00 91.75 111 TYR A N 1
ATOM 873 C CA . TYR A 1 111 ? 3.255 -5.836 -5.203 1.00 91.75 111 TYR A CA 1
ATOM 874 C C . TYR A 1 111 ? 2.613 -6.622 -4.067 1.00 91.75 111 TYR A C 1
ATOM 876 O O . TYR A 1 111 ? 1.528 -6.250 -3.622 1.00 91.75 111 TYR A O 1
ATOM 884 N N . ARG A 1 112 ? 3.288 -7.665 -3.573 1.00 94.44 112 ARG A N 1
ATOM 885 C CA . ARG A 1 112 ? 2.774 -8.503 -2.479 1.00 94.44 112 ARG A CA 1
ATOM 886 C C . ARG A 1 112 ? 2.527 -7.689 -1.214 1.00 94.44 112 ARG A C 1
ATOM 888 O O . ARG A 1 112 ? 1.501 -7.855 -0.559 1.00 94.44 112 ARG A O 1
ATOM 895 N N . LEU A 1 113 ? 3.437 -6.768 -0.907 1.00 96.00 113 LEU A N 1
ATOM 896 C CA . LEU A 1 113 ? 3.292 -5.826 0.195 1.00 96.00 113 LEU A CA 1
ATOM 897 C C . LEU A 1 113 ? 2.045 -4.952 0.018 1.00 96.00 113 LEU A C 1
ATOM 899 O O . LEU A 1 113 ? 1.224 -4.863 0.927 1.00 96.00 113 LEU A O 1
ATOM 903 N N . ILE A 1 114 ? 1.871 -4.334 -1.156 1.00 95.62 114 ILE A N 1
ATOM 904 C CA . ILE A 1 114 ? 0.708 -3.483 -1.446 1.00 95.62 114 ILE A CA 1
ATOM 905 C C . ILE A 1 114 ? -0.599 -4.274 -1.342 1.00 95.62 114 ILE A C 1
ATOM 907 O O . ILE A 1 114 ? -1.553 -3.779 -0.743 1.00 95.62 114 ILE A O 1
ATOM 911 N N . GLU A 1 115 ? -0.655 -5.480 -1.907 1.00 95.06 115 GLU A N 1
ATOM 912 C CA . GLU A 1 115 ? -1.838 -6.345 -1.852 1.00 95.06 115 GLU A CA 1
ATOM 913 C C . GLU A 1 115 ? -2.193 -6.716 -0.411 1.00 95.06 115 GLU A C 1
ATOM 915 O O . GLU A 1 115 ? -3.342 -6.535 -0.004 1.00 95.06 115 GLU A O 1
ATOM 920 N N . SER A 1 116 ? -1.201 -7.126 0.384 1.00 95.88 116 SER A N 1
ATOM 921 C CA . SER A 1 116 ? -1.369 -7.419 1.811 1.00 95.88 116 SER A CA 1
ATOM 922 C C . SER A 1 116 ? -1.905 -6.206 2.581 1.00 95.88 116 SER A C 1
ATOM 924 O O . SER A 1 116 ? -2.904 -6.307 3.296 1.00 95.88 116 SER A O 1
ATOM 926 N N . CYS A 1 117 ? -1.327 -5.017 2.372 1.00 96.69 117 CYS A N 1
ATOM 927 C CA . CYS A 1 117 ? -1.815 -3.790 3.003 1.00 96.69 117 CYS A CA 1
ATOM 928 C C . CYS A 1 117 ? -3.255 -3.450 2.589 1.00 96.69 117 CYS A C 1
ATOM 930 O O . CYS A 1 117 ? -4.047 -3.036 3.433 1.00 96.69 117 CYS A O 1
ATOM 932 N N . ILE A 1 118 ? -3.619 -3.617 1.311 1.00 96.56 118 ILE A N 1
ATOM 933 C CA . ILE A 1 118 ? -4.990 -3.374 0.836 1.00 96.56 118 ILE A CA 1
ATOM 934 C C . ILE A 1 118 ? -5.969 -4.335 1.511 1.00 96.56 118 ILE A C 1
ATOM 936 O O . ILE A 1 118 ? -7.023 -3.889 1.964 1.00 96.56 118 ILE A O 1
ATOM 940 N N . GLN A 1 119 ? -5.636 -5.624 1.591 1.00 95.38 119 GLN A N 1
ATOM 941 C CA . GLN A 1 119 ? -6.484 -6.635 2.225 1.00 95.38 119 GLN A CA 1
ATOM 942 C C . GLN A 1 119 ? -6.725 -6.306 3.700 1.00 95.38 119 GLN A C 1
ATOM 944 O O . GLN A 1 119 ? -7.876 -6.169 4.114 1.00 95.38 119 GLN A O 1
ATOM 949 N N . LYS A 1 120 ? -5.653 -6.073 4.467 1.00 94.88 120 LYS A N 1
ATOM 950 C CA . LYS A 1 120 ? -5.741 -5.737 5.896 1.00 94.88 120 LYS A CA 1
ATOM 951 C C . LYS A 1 120 ? -6.512 -4.435 6.144 1.00 94.88 120 LYS A C 1
ATOM 953 O O . LYS A 1 120 ? -7.376 -4.389 7.010 1.00 94.88 120 LYS A O 1
ATOM 958 N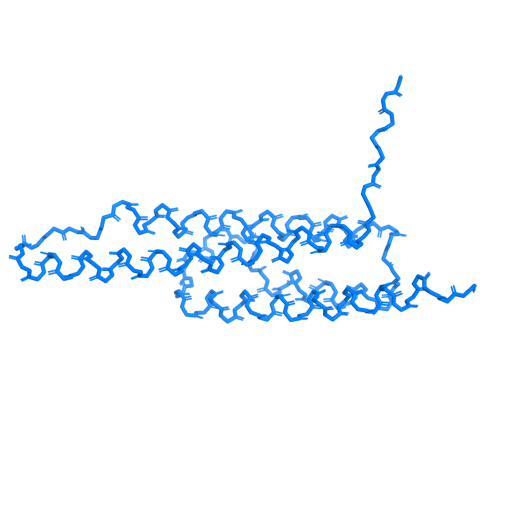 N . LEU A 1 121 ? -6.275 -3.383 5.354 1.00 94.94 121 LEU A N 1
ATOM 959 C CA . LEU A 1 121 ? -7.023 -2.125 5.493 1.00 94.94 121 LEU A CA 1
ATOM 960 C C . LEU A 1 121 ? -8.500 -2.264 5.113 1.00 94.94 121 LEU A C 1
ATOM 962 O O . LEU A 1 121 ? -9.342 -1.604 5.713 1.00 94.94 121 LEU A O 1
ATOM 966 N N . THR A 1 122 ? -8.822 -3.111 4.134 1.00 94.00 122 THR A N 1
ATOM 967 C CA . THR A 1 122 ? -10.217 -3.390 3.759 1.00 94.00 122 THR A CA 1
ATOM 968 C C . THR A 1 122 ? -10.937 -4.152 4.873 1.00 94.00 122 THR A C 1
ATOM 970 O O . THR A 1 122 ? -12.091 -3.846 5.168 1.00 94.00 122 THR A O 1
ATOM 973 N N . TYR A 1 123 ? -10.243 -5.082 5.535 1.00 92.25 123 TYR A N 1
ATOM 974 C CA . TYR A 1 123 ? -10.740 -5.745 6.739 1.00 92.25 123 TYR A CA 1
ATOM 975 C C . TYR A 1 123 ? -11.009 -4.737 7.864 1.00 92.25 123 TYR A C 1
ATOM 977 O O . TYR A 1 123 ? -12.145 -4.626 8.311 1.00 92.25 123 TYR A O 1
ATOM 985 N N . ILE A 1 124 ? -10.017 -3.914 8.234 1.00 91.69 124 ILE A N 1
AT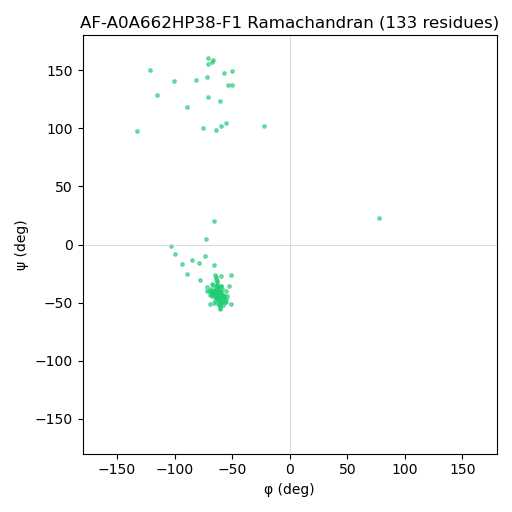OM 986 C CA . ILE A 1 124 ? -10.172 -2.887 9.284 1.00 91.69 124 ILE A CA 1
ATOM 987 C C . ILE A 1 124 ? -11.339 -1.947 8.967 1.00 91.69 124 ILE A C 1
ATOM 989 O O . ILE A 1 124 ? -12.087 -1.561 9.861 1.00 91.69 124 ILE A O 1
ATOM 993 N N . ARG A 1 125 ? -11.514 -1.571 7.696 1.00 90.81 125 ARG A N 1
ATOM 994 C CA . ARG A 1 125 ? -12.644 -0.736 7.284 1.00 90.81 125 ARG A CA 1
ATOM 995 C C . ARG A 1 125 ? -13.984 -1.423 7.534 1.00 90.81 125 ARG A C 1
ATOM 997 O O . ARG A 1 125 ? -14.881 -0.794 8.078 1.00 90.81 125 ARG A O 1
ATOM 1004 N N . SER A 1 126 ? -14.098 -2.695 7.164 1.00 89.94 126 SER A N 1
ATOM 1005 C CA . SER A 1 126 ? -15.326 -3.474 7.361 1.00 89.94 126 SER A CA 1
ATOM 1006 C C . SER A 1 126 ? -15.677 -3.571 8.850 1.00 89.94 126 SER A C 1
ATOM 1008 O O . SER A 1 126 ? -16.821 -3.346 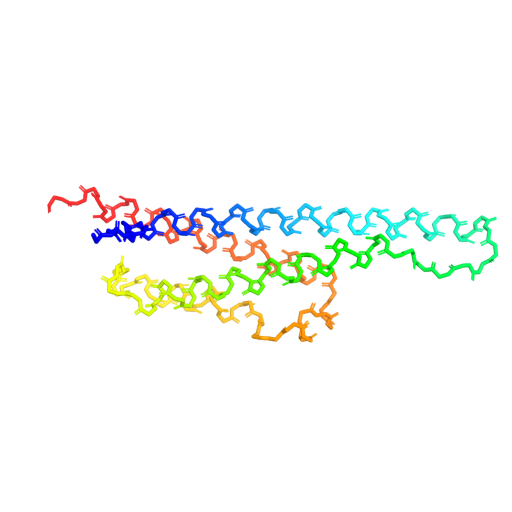9.228 1.00 89.94 126 SER A O 1
ATOM 1010 N N . GLU A 1 127 ? -14.678 -3.785 9.709 1.00 90.12 127 GLU A N 1
ATOM 1011 C CA . GLU A 1 127 ? -14.866 -3.795 11.166 1.00 90.12 127 GLU A CA 1
ATOM 1012 C C . GLU A 1 127 ? -15.291 -2.422 11.715 1.00 90.12 127 GLU A C 1
ATOM 1014 O O . GLU A 1 127 ? -16.179 -2.331 12.562 1.00 90.12 127 GLU A O 1
ATOM 1019 N N . LEU A 1 128 ? -14.711 -1.327 11.208 1.00 86.62 128 LEU A N 1
ATOM 1020 C CA . LEU A 1 128 ? -15.138 0.027 11.578 1.00 86.62 128 LEU A CA 1
ATOM 1021 C C . LEU A 1 128 ? -16.575 0.321 11.140 1.00 86.62 128 LEU A C 1
ATOM 1023 O O . LEU A 1 128 ? -17.305 0.988 11.871 1.00 86.62 128 LEU A O 1
ATOM 1027 N N . GLU A 1 129 ? -16.980 -0.129 9.953 1.00 85.62 129 GLU A N 1
ATOM 1028 C CA . GLU A 1 129 ? -18.356 0.006 9.469 1.00 85.62 129 GLU A CA 1
ATOM 1029 C C . GLU A 1 129 ? -19.326 -0.718 10.416 1.00 85.62 129 GLU A C 1
ATOM 1031 O O . GLU A 1 129 ? -20.305 -0.112 10.843 1.00 85.62 129 GLU A O 1
ATOM 1036 N N . LEU A 1 130 ? -19.010 -1.950 10.832 1.00 83.38 130 LEU A N 1
ATOM 1037 C CA . LEU A 1 130 ? -19.809 -2.716 11.798 1.00 83.38 130 LEU A CA 1
ATOM 1038 C C . LEU A 1 130 ? -19.886 -2.039 13.174 1.00 83.38 130 LEU A C 1
ATOM 1040 O O . LEU A 1 130 ? -20.970 -1.941 13.748 1.00 83.38 130 LEU A O 1
ATOM 1044 N N . TYR A 1 131 ? -18.762 -1.526 13.682 1.00 77.88 131 TYR A N 1
ATOM 1045 C CA . TYR A 1 131 ? -18.711 -0.828 14.969 1.00 77.88 131 TYR A CA 1
ATOM 1046 C C . TYR A 1 131 ? -19.573 0.442 14.978 1.00 77.88 131 TYR A C 1
ATOM 1048 O O . TYR A 1 131 ? -20.266 0.717 15.951 1.00 77.88 131 TYR A O 1
ATOM 1056 N N . ASN A 1 132 ? -19.580 1.206 13.882 1.00 71.44 132 ASN A N 1
ATOM 1057 C CA . ASN A 1 132 ? -20.370 2.438 13.780 1.00 71.44 132 ASN A CA 1
ATOM 1058 C C . ASN A 1 132 ? -21.886 2.195 13.627 1.00 71.44 132 ASN A C 1
ATOM 1060 O O . ASN A 1 132 ? -22.654 3.155 13.681 1.00 71.44 132 ASN A O 1
ATOM 1064 N N . ILE A 1 133 ? -22.315 0.949 13.395 1.00 63.38 133 ILE A N 1
ATOM 1065 C CA . ILE A 1 133 ? -23.730 0.553 13.286 1.00 63.38 133 ILE A CA 1
ATOM 1066 C C . ILE A 1 133 ? -24.275 0.061 14.640 1.00 63.38 133 ILE A C 1
ATOM 1068 O O . ILE A 1 133 ? -25.493 0.000 14.819 1.00 63.38 133 ILE A O 1
ATOM 1072 N N . GLN A 1 134 ? -23.408 -0.273 15.604 1.00 49.22 134 GLN A N 1
ATOM 1073 C CA . GLN A 1 134 ? -23.849 -0.662 16.943 1.00 49.22 134 GLN A CA 1
ATOM 1074 C C . GLN A 1 134 ? -24.403 0.564 17.704 1.00 49.22 134 GLN A C 1
ATOM 1076 O O . GLN A 1 134 ? -23.729 1.595 17.737 1.00 49.22 134 GLN A O 1
ATOM 1081 N N . PRO A 1 135 ? -25.638 0.476 18.242 1.00 43.94 135 PRO A N 1
ATOM 1082 C CA . PRO A 1 135 ? -26.356 1.595 18.860 1.00 43.94 135 PRO A CA 1
ATOM 1083 C C . PRO A 1 135 ? -25.753 2.074 20.185 1.00 43.94 135 PRO A C 1
ATOM 1085 O O . PRO A 1 135 ? -25.145 1.249 20.904 1.00 43.94 135 PRO A O 1
#

Sequence (135 aa):
MILFRKKSADTVINECVLSLRTCYTLLIASRRALRKDIRSMMMLVGLPPTALSNIHFNSAISNLMRVRKRLTKLCSSERIPHHLIEALDDVIMTIPNSKSELRDMSVDDLYRLIESCIQKLTYIRSELELYNIQP